Protein AF-A0A815V8R8-F1 (afdb_monomer)

Radius of gyration: 15.58 Å; Cα contacts (8 Å, |Δi|>4): 58; chains: 1; bounding box: 42×25×39 Å

Foldseek 3Di:
DVVVVVVDPADADDDDPPPDDPVCPQQVCPPVRVVSVCCRPPDVPPDDVVVVVVVSQVVCLVCQVVLGNHHHPDPDDDHPRHRPD

Solvent-accessible surface area (backbone atoms only — not comparable to full-atom values): 5528 Å² total; per-residue (Å²): 108,75,77,62,58,69,70,62,85,76,85,85,86,85,83,72,61,92,90,44,48,96,90,46,43,58,37,66,44,28,53,63,51,54,59,55,50,45,65,74,69,49,63,92,82,77,70,58,61,80,76,40,47,66,56,51,50,52,49,36,37,52,32,27,72,69,74,37,65,46,40,79,87,67,74,100,75,86,51,100,52,52,75,98,108

pLDDT: mean 94.65, std 5.44, range [61.94, 98.12]

Nearest PDB structures (foldseek):
  2gk1-assembly1_I  TM=9.816E-01  e=1.569E-07  Homo sapiens
  1np0-assembly1_D  TM=9.805E-01  e=4.315E-07  Homo sapiens
  2gjx-assembly1_A  TM=9.828E-01  e=1.269E-06  Homo sapiens
  1o7a-assembly3_E  TM=9.835E-01  e=1.027E-05  Homo sapiens
  3lmy-assembly1_A-2  TM=9.802E-01  e=1.345E-05  Homo sapie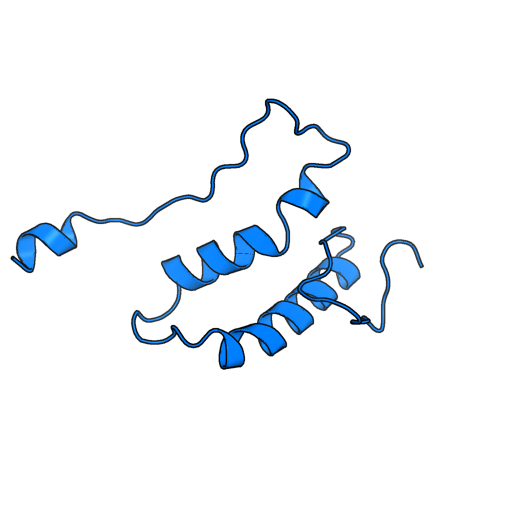ns

Sequence (85 aa):
TDAQKKLVVGGEACMWGELIDATNVISTTWPRAATVAERLWSAANVTDPNAATPRLEEHRCRYLRRGIPAAPVNGPSYCDVEYNR

Organism: NCBI:txid392033

Secondary structure (DSSP, 8-state):
-HHHHTT---------SSS--TTTHHHHHTTHHHHHHHHHHS-TT---HHHHHHHHHHHHHHHHHTT--PPPSSSS---SS-TT-

InterPro domains:
  IPR015883 Beta-hexosaminidase, catalytic domain [PF00728] (3-43)
  IPR017853 Glycoside hydrolase superfamily [SSF51445] (2-79)
  IPR025705 Beta-hexosaminidase [PR00738] (8-24)
  IPR025705 Beta-hexosaminidase [PR00738] (25-42)
  IPR025705 Beta-hexosaminidase [PTHR22600] (2-80)

Structure (mmCIF, N/CA/C/O backbone):
data_AF-A0A815V8R8-F1
#
_entry.id   AF-A0A815V8R8-F1
#
loop_
_atom_site.group_PDB
_atom_site.id
_atom_site.type_symbol
_atom_site.label_atom_id
_atom_site.label_alt_id
_atom_site.label_comp_id
_atom_site.label_asym_id
_atom_site.label_entity_id
_atom_site.label_seq_id
_atom_site.pdbx_PDB_ins_code
_atom_site.Cartn_x
_atom_site.Cartn_y
_atom_site.Cartn_z
_atom_site.occupancy
_atom_site.B_iso_or_equiv
_atom_site.auth_seq_id
_atom_site.auth_comp_id
_atom_site.auth_asym_id
_atom_site.auth_atom_id
_atom_site.pdbx_PDB_model_num
ATOM 1 N N . THR A 1 1 ? -20.802 7.888 19.752 1.00 90.81 1 THR A N 1
ATOM 2 C CA . THR A 1 1 ? -21.054 6.654 20.537 1.00 90.81 1 THR A CA 1
ATOM 3 C C . THR A 1 1 ? -20.505 5.451 19.785 1.00 90.81 1 THR A C 1
ATOM 5 O O . THR A 1 1 ? -20.282 5.563 18.583 1.00 90.81 1 THR A O 1
ATOM 8 N N . ASP A 1 2 ? -20.278 4.303 20.428 1.00 95.44 2 ASP A N 1
ATOM 9 C CA . ASP A 1 2 ? -19.768 3.107 19.723 1.00 95.44 2 ASP A CA 1
ATOM 10 C C . ASP A 1 2 ? -20.717 2.611 18.626 1.00 95.44 2 ASP A C 1
ATOM 12 O O . ASP A 1 2 ? -20.272 2.097 17.603 1.00 95.44 2 ASP A O 1
ATOM 16 N N . ALA A 1 3 ? -22.021 2.856 18.783 1.00 96.94 3 ALA A N 1
ATOM 17 C CA . ALA A 1 3 ? -23.017 2.601 17.747 1.00 96.94 3 ALA A CA 1
ATOM 18 C C . ALA A 1 3 ? -22.743 3.387 16.451 1.00 96.94 3 ALA A C 1
ATOM 20 O O . ALA A 1 3 ? -22.883 2.834 15.368 1.00 96.94 3 ALA A O 1
ATOM 21 N N . GLN A 1 4 ? -22.291 4.643 16.548 1.00 97.69 4 GLN A N 1
ATOM 22 C CA . GLN A 1 4 ? -21.950 5.451 15.371 1.00 97.69 4 GLN A CA 1
ATOM 23 C C . GLN A 1 4 ? -20.667 4.963 14.685 1.00 97.69 4 GLN A C 1
ATOM 25 O O . GLN A 1 4 ? -20.592 4.982 13.463 1.00 97.69 4 GLN A O 1
ATOM 30 N N . LYS A 1 5 ? -19.671 4.478 15.443 1.00 95.94 5 LYS A N 1
ATOM 31 C CA . LYS A 1 5 ? -18.416 3.955 14.866 1.00 95.94 5 LYS A CA 1
ATOM 32 C C . LYS A 1 5 ? -18.643 2.707 14.011 1.00 95.94 5 LYS A C 1
ATOM 34 O O . LYS A 1 5 ? -17.975 2.542 12.999 1.00 95.94 5 LYS A O 1
ATOM 39 N N . LYS A 1 6 ? -19.613 1.864 14.382 1.00 97.38 6 LYS A N 1
ATOM 40 C CA . LYS A 1 6 ? -19.990 0.656 13.624 1.00 97.38 6 LYS A CA 1
ATOM 41 C C . LYS A 1 6 ? -20.572 0.947 12.235 1.00 97.38 6 LYS A C 1
ATOM 43 O O . LYS A 1 6 ? -20.697 0.022 11.445 1.00 97.38 6 LYS A O 1
ATOM 48 N N . LEU A 1 7 ? -20.930 2.199 11.939 1.00 98.12 7 LEU A N 1
ATOM 49 C CA . LEU A 1 7 ? -21.392 2.603 10.608 1.00 98.12 7 LEU A CA 1
ATOM 50 C C . LEU A 1 7 ? -20.241 2.725 9.597 1.00 98.12 7 LEU A C 1
ATOM 52 O O . LEU A 1 7 ? -20.492 2.783 8.397 1.00 98.12 7 LEU A O 1
ATOM 56 N N . VAL A 1 8 ? -18.988 2.769 10.059 1.00 97.12 8 VAL A N 1
ATOM 57 C CA . VAL A 1 8 ? -17.816 2.790 9.178 1.00 97.12 8 VAL A CA 1
ATOM 58 C C . VAL A 1 8 ? -17.528 1.369 8.704 1.00 97.12 8 VAL A C 1
ATOM 60 O O . VAL A 1 8 ? -17.121 0.519 9.492 1.00 97.12 8 VAL A O 1
ATOM 63 N N . VAL A 1 9 ? -17.732 1.120 7.411 1.00 97.12 9 VAL A N 1
ATOM 64 C CA . VAL A 1 9 ? -17.546 -0.208 6.797 1.00 97.12 9 VAL A CA 1
ATOM 65 C C . VAL A 1 9 ? -16.150 -0.426 6.207 1.00 97.12 9 VAL A C 1
ATOM 67 O O . VAL A 1 9 ? -15.783 -1.561 5.923 1.00 97.12 9 VAL A O 1
ATOM 70 N N . GLY A 1 10 ? -15.367 0.638 6.017 1.00 96.69 10 GLY A N 1
ATOM 71 C CA . GLY A 1 10 ? -14.044 0.569 5.402 1.00 96.69 10 GLY A CA 1
ATOM 72 C C . GLY A 1 10 ? -13.610 1.903 4.800 1.00 96.69 10 GLY A C 1
ATOM 73 O O . GLY A 1 10 ? -14.018 2.966 5.269 1.00 96.69 10 GLY A O 1
ATOM 74 N N . GLY A 1 11 ? -12.784 1.832 3.759 1.00 97.38 11 GLY A N 1
ATOM 75 C CA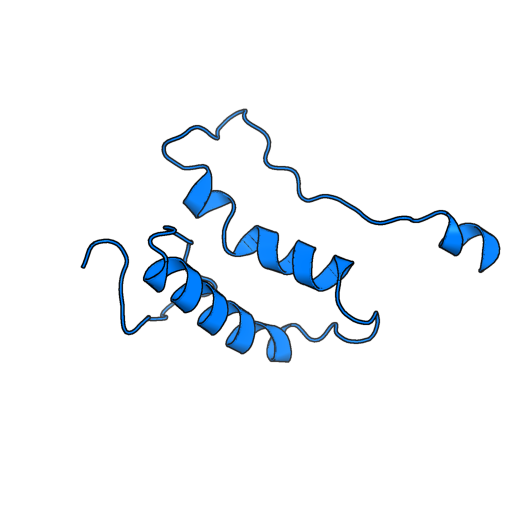 . GLY A 1 11 ? -12.284 2.978 3.005 1.00 97.38 11 GLY A CA 1
ATOM 76 C C . GLY A 1 11 ? -11.624 2.538 1.699 1.00 97.38 11 GLY A C 1
ATOM 77 O O . GLY A 1 11 ? -11.525 1.345 1.421 1.00 97.38 11 GLY A O 1
ATOM 78 N N . GLU A 1 12 ? -11.163 3.503 0.908 1.00 98.12 12 GLU A N 1
ATOM 79 C CA . GLU A 1 12 ? -10.566 3.264 -0.408 1.00 98.12 12 GLU A CA 1
ATOM 80 C C . GLU A 1 12 ? -9.318 4.132 -0.607 1.00 98.12 12 GLU A C 1
ATOM 82 O O . GLU A 1 12 ? -9.188 5.211 -0.025 1.00 98.12 12 GLU A O 1
ATOM 87 N N . ALA A 1 13 ? -8.390 3.651 -1.436 1.00 97.88 13 ALA A N 1
ATOM 88 C CA . ALA A 1 13 ? -7.272 4.440 -1.941 1.00 97.88 13 ALA A CA 1
ATOM 89 C C . ALA A 1 13 ? -7.596 4.891 -3.369 1.00 97.88 13 ALA A C 1
ATOM 91 O O . ALA A 1 13 ? -7.752 4.052 -4.255 1.00 97.88 13 ALA A O 1
ATOM 92 N N . CYS A 1 14 ? -7.671 6.201 -3.600 1.00 96.69 14 CYS A N 1
ATOM 93 C CA . CYS A 1 14 ? -8.031 6.750 -4.906 1.00 96.69 14 CYS A CA 1
ATOM 94 C C . CYS A 1 14 ? -6.786 7.154 -5.703 1.00 96.69 14 CYS A C 1
ATOM 96 O O . CYS A 1 14 ? -5.959 7.928 -5.220 1.00 96.69 14 CYS A O 1
ATOM 98 N N . MET A 1 15 ? -6.686 6.664 -6.940 1.00 96.88 15 MET A N 1
ATOM 99 C CA . MET A 1 15 ? -5.708 7.114 -7.930 1.00 96.88 15 MET A CA 1
ATOM 100 C C . MET A 1 15 ? -6.445 7.905 -9.007 1.00 96.88 15 MET A C 1
ATOM 102 O O . MET A 1 15 ? -7.080 7.319 -9.882 1.00 96.88 15 MET A O 1
ATOM 106 N N . TRP A 1 16 ? -6.406 9.229 -8.906 1.00 97.06 16 TRP A N 1
ATOM 107 C CA . TRP A 1 16 ? -7.070 10.095 -9.872 1.00 97.06 16 TRP A CA 1
ATOM 108 C C . TRP A 1 16 ? -6.258 10.202 -11.170 1.00 97.06 16 TRP A C 1
ATOM 110 O O . TRP A 1 16 ? -5.027 10.154 -11.161 1.00 97.06 16 TRP A O 1
ATOM 120 N N . GLY A 1 17 ? -6.969 10.259 -12.296 1.00 97.31 17 GLY A N 1
ATOM 121 C CA . GLY A 1 17 ? -6.410 10.075 -13.636 1.00 97.31 17 GLY A CA 1
ATOM 122 C C . GLY A 1 17 ? -5.889 11.339 -14.318 1.00 97.31 17 GLY A C 1
ATOM 123 O O . GLY A 1 17 ? -5.529 11.269 -15.485 1.00 97.31 17 GLY A O 1
ATOM 124 N N . GLU A 1 18 ? -5.854 12.497 -13.655 1.00 98.12 18 GLU A N 1
ATOM 125 C CA . GLU A 1 18 ? -5.507 13.773 -14.303 1.00 98.12 18 GLU A CA 1
ATOM 126 C C . GLU A 1 18 ? -4.078 13.779 -14.858 1.00 98.12 18 GLU A C 1
ATOM 128 O O . GLU A 1 18 ? -3.814 14.430 -15.866 1.00 98.12 18 GLU A O 1
ATOM 133 N N . LEU A 1 19 ? -3.163 13.054 -14.204 1.00 97.25 19 LEU A N 1
ATOM 134 C CA . LEU A 1 19 ? -1.751 12.916 -14.588 1.00 97.25 19 LEU A CA 1
ATOM 135 C C . LEU A 1 19 ? -1.282 11.448 -14.593 1.00 97.25 19 LEU A C 1
ATOM 137 O O . LEU A 1 19 ? -0.078 11.175 -14.579 1.00 97.25 19 LEU A O 1
ATOM 141 N N . ILE A 1 20 ? -2.225 10.502 -14.559 1.00 97.75 20 ILE A N 1
ATOM 142 C CA . ILE A 1 20 ? -1.955 9.066 -14.441 1.00 97.75 20 ILE A CA 1
ATOM 143 C C . ILE A 1 20 ? -2.526 8.334 -15.650 1.00 97.75 20 ILE A C 1
ATOM 145 O O . ILE A 1 20 ? -3.710 8.449 -15.956 1.00 97.75 20 ILE A O 1
ATOM 149 N N . ASP A 1 21 ? -1.688 7.539 -16.306 1.00 97.12 21 ASP A N 1
ATOM 150 C CA . ASP A 1 21 ? -2.043 6.719 -17.458 1.00 97.12 21 ASP A CA 1
ATOM 151 C C . ASP A 1 21 ? -1.381 5.328 -17.373 1.00 97.12 21 ASP A C 1
ATOM 153 O O . ASP A 1 21 ? -0.782 4.945 -16.363 1.00 97.12 21 ASP A O 1
ATOM 157 N N . ALA A 1 22 ? -1.486 4.537 -18.443 1.00 96.75 22 ALA A N 1
ATOM 158 C CA . AL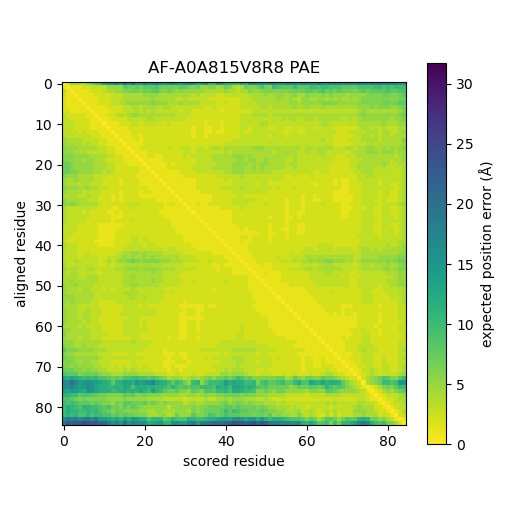A A 1 22 ? -0.921 3.189 -18.490 1.00 96.75 22 ALA A CA 1
ATOM 159 C C . ALA A 1 22 ? 0.607 3.142 -18.281 1.00 96.75 22 ALA A C 1
ATOM 161 O O . ALA A 1 22 ? 1.135 2.094 -17.910 1.00 96.75 22 ALA A O 1
ATOM 162 N N . THR A 1 23 ? 1.322 4.250 -18.501 1.00 96.44 23 THR A N 1
ATOM 163 C CA . THR A 1 23 ? 2.784 4.313 -18.387 1.00 96.44 23 THR A CA 1
ATOM 164 C C . THR A 1 23 ? 3.255 4.410 -16.939 1.00 96.44 23 THR A C 1
ATOM 166 O O . THR A 1 23 ? 4.345 3.936 -16.618 1.00 96.44 23 THR A O 1
ATOM 169 N N . ASN A 1 24 ? 2.443 4.992 -16.050 1.00 96.62 24 ASN A N 1
ATOM 170 C CA . ASN A 1 24 ? 2.853 5.309 -14.681 1.00 96.62 24 ASN A CA 1
ATOM 171 C C . ASN A 1 24 ? 1.894 4.787 -13.597 1.00 96.62 24 ASN A C 1
ATOM 173 O O . ASN A 1 24 ? 2.239 4.848 -12.415 1.00 96.62 24 ASN A O 1
ATOM 177 N N . VAL A 1 25 ? 0.731 4.226 -13.951 1.00 97.38 25 VAL A N 1
ATOM 178 C CA . VAL A 1 25 ? -0.275 3.793 -12.966 1.00 97.38 25 VAL A CA 1
ATOM 179 C C . VAL A 1 25 ? 0.256 2.751 -11.981 1.00 97.38 25 VAL A C 1
ATOM 181 O O . VAL A 1 25 ? 0.003 2.858 -10.782 1.00 97.38 25 VAL A O 1
ATOM 184 N N . ILE A 1 26 ? 1.030 1.764 -12.439 1.00 97.25 26 ILE A N 1
ATOM 185 C CA . ILE A 1 26 ? 1.457 0.647 -11.584 1.00 97.25 26 ILE A CA 1
ATOM 186 C C . ILE A 1 26 ? 2.507 1.084 -10.561 1.00 97.25 26 ILE A C 1
ATOM 188 O O . ILE A 1 26 ? 2.327 0.840 -9.368 1.00 97.25 26 ILE A O 1
ATOM 192 N N . SER A 1 27 ? 3.562 1.763 -11.010 1.00 95.56 27 SER A N 1
ATOM 193 C CA . SER A 1 27 ? 4.631 2.271 -10.141 1.00 95.56 27 SER A CA 1
ATOM 194 C C . SER A 1 27 ? 4.142 3.377 -9.213 1.00 95.56 27 SER A C 1
ATOM 196 O O . SER A 1 27 ? 4.600 3.493 -8.078 1.00 95.56 27 SER A O 1
ATOM 198 N N . THR A 1 28 ? 3.159 4.164 -9.653 1.00 96.19 28 THR A N 1
ATOM 199 C CA . THR A 1 28 ? 2.517 5.158 -8.795 1.00 96.19 28 THR A CA 1
ATOM 200 C C . THR A 1 28 ? 1.673 4.466 -7.722 1.00 96.19 28 THR A C 1
ATOM 202 O O . THR A 1 28 ? 1.779 4.806 -6.545 1.00 96.19 28 THR A O 1
ATOM 205 N N . THR A 1 29 ? 0.873 3.466 -8.082 1.00 97.44 29 THR A N 1
ATOM 206 C CA . T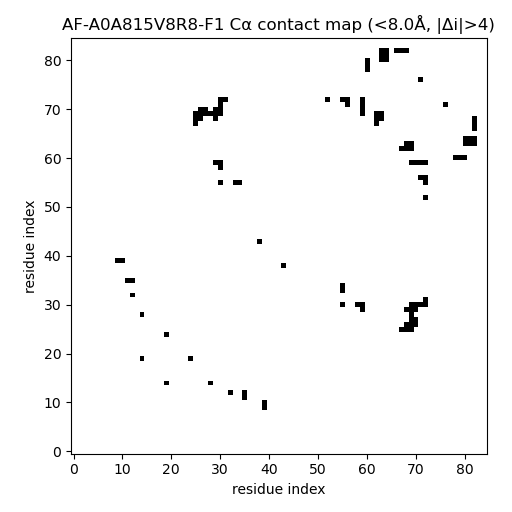HR A 1 29 ? -0.038 2.793 -7.143 1.00 97.44 29 THR A CA 1
ATOM 207 C C . THR A 1 29 ? 0.709 1.938 -6.124 1.00 97.44 29 THR A C 1
ATOM 209 O O . THR A 1 29 ? 0.436 2.014 -4.924 1.00 97.44 29 THR A O 1
ATOM 212 N N . TRP A 1 30 ? 1.673 1.135 -6.567 1.00 97.00 30 TRP A N 1
ATOM 213 C CA . TRP A 1 30 ? 2.347 0.147 -5.729 1.00 97.00 30 TRP A CA 1
ATOM 214 C C . TRP A 1 30 ? 3.780 0.574 -5.416 1.00 97.00 30 TRP A C 1
ATOM 216 O O . TRP A 1 30 ? 4.490 1.006 -6.320 1.00 97.00 30 TRP A O 1
ATOM 226 N N . PRO A 1 31 ? 4.240 0.443 -4.158 1.00 96.31 31 PRO A N 1
ATOM 227 C CA . PRO A 1 31 ? 3.625 -0.278 -3.039 1.00 96.31 31 PRO A CA 1
ATOM 228 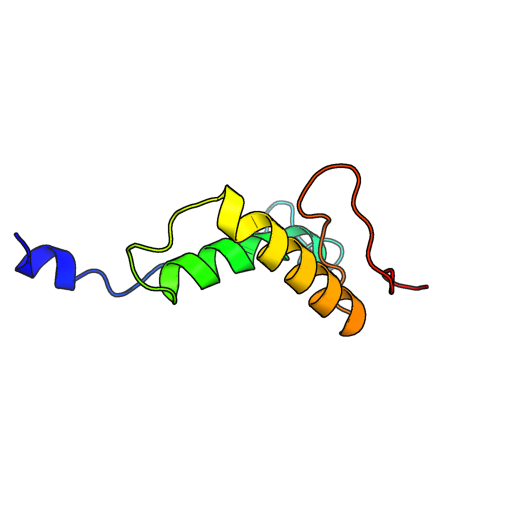C C . PRO A 1 31 ? 2.718 0.590 -2.149 1.00 96.31 31 PRO A C 1
ATOM 230 O O . PRO A 1 31 ? 2.188 0.087 -1.163 1.00 96.31 31 PRO A O 1
ATOM 233 N N . ARG A 1 32 ? 2.506 1.872 -2.477 1.00 96.25 32 ARG A N 1
ATOM 234 C CA . ARG A 1 32 ? 1.766 2.825 -1.628 1.00 96.25 32 ARG A CA 1
ATOM 235 C C . ARG A 1 32 ? 0.357 2.357 -1.267 1.00 96.25 32 ARG A C 1
ATOM 237 O O . ARG A 1 32 ? -0.005 2.415 -0.101 1.00 96.25 32 ARG A O 1
ATOM 244 N N . ALA A 1 33 ? -0.409 1.818 -2.211 1.00 97.81 33 ALA A N 1
ATOM 245 C CA . ALA A 1 33 ? -1.751 1.301 -1.939 1.00 97.81 33 ALA A CA 1
ATOM 246 C C . ALA A 1 33 ? -1.760 0.102 -0.965 1.00 97.81 33 ALA A C 1
ATOM 248 O O . ALA A 1 33 ? -2.768 -0.144 -0.303 1.00 97.81 33 ALA A O 1
ATOM 249 N N . ALA A 1 34 ? -0.639 -0.615 -0.804 1.00 97.38 34 ALA A N 1
ATOM 250 C CA . ALA A 1 34 ? -0.547 -1.720 0.151 1.00 97.38 34 ALA A CA 1
ATOM 251 C C . ALA A 1 34 ? -0.586 -1.239 1.612 1.00 97.38 34 ALA A C 1
ATOM 253 O O . ALA A 1 34 ? -1.032 -1.986 2.479 1.00 97.38 34 ALA A O 1
ATOM 254 N N . THR A 1 35 ? -0.190 0.007 1.897 1.00 96.62 35 THR A N 1
ATOM 255 C CA . THR A 1 35 ? -0.293 0.565 3.256 1.00 96.62 35 THR A CA 1
ATOM 256 C C . THR A 1 35 ? -1.750 0.803 3.655 1.00 96.62 35 THR A C 1
ATOM 258 O O . THR A 1 35 ? -2.134 0.516 4.790 1.00 96.62 35 THR A O 1
ATOM 261 N N . VAL A 1 36 ? -2.584 1.256 2.709 1.00 97.81 36 VAL A N 1
ATOM 262 C CA . VAL A 1 36 ? -4.036 1.393 2.898 1.00 97.81 36 VAL A CA 1
ATOM 263 C C . VAL A 1 36 ? -4.679 0.018 3.055 1.00 97.81 36 VAL A C 1
ATOM 265 O O . VAL A 1 36 ? -5.492 -0.170 3.958 1.00 97.81 36 VAL A O 1
ATOM 268 N N . ALA A 1 37 ? -4.260 -0.964 2.249 1.00 98.00 37 ALA A N 1
ATOM 269 C CA . ALA A 1 37 ? -4.722 -2.343 2.385 1.00 98.00 37 ALA A CA 1
ATOM 270 C C . ALA A 1 37 ? -4.422 -2.921 3.780 1.00 98.00 37 ALA A C 1
ATOM 272 O O . ALA A 1 37 ? -5.317 -3.476 4.412 1.00 98.00 37 ALA A O 1
ATOM 273 N N . GLU A 1 38 ? -3.205 -2.732 4.306 1.00 98.00 38 GLU A N 1
ATOM 274 C CA . GLU A 1 38 ? -2.864 -3.152 5.672 1.00 98.00 38 GLU A CA 1
ATOM 275 C C . GLU A 1 38 ? -3.746 -2.448 6.711 1.00 98.00 38 GLU A C 1
ATOM 277 O O . GLU A 1 38 ? -4.245 -3.087 7.631 1.00 98.00 38 GLU A O 1
ATOM 282 N N . ARG A 1 39 ? -4.010 -1.147 6.551 1.00 97.44 39 ARG A N 1
ATOM 283 C CA . ARG A 1 39 ? -4.830 -0.380 7.500 1.00 97.44 39 ARG A CA 1
ATOM 284 C C . ARG A 1 39 ? -6.283 -0.844 7.571 1.00 97.44 39 ARG A C 1
ATOM 286 O O . ARG A 1 39 ? -6.875 -0.785 8.645 1.00 97.44 39 ARG A O 1
ATOM 293 N N . LEU A 1 40 ? -6.842 -1.265 6.441 1.00 98.06 40 LEU A N 1
ATOM 294 C CA . LEU A 1 40 ? -8.225 -1.731 6.337 1.00 98.06 40 LEU A CA 1
ATOM 295 C C . LEU A 1 40 ? -8.388 -3.211 6.704 1.00 98.06 40 LEU A C 1
ATOM 297 O O . LEU A 1 40 ? -9.502 -3.640 6.993 1.00 98.06 40 LEU A O 1
ATOM 301 N N . TRP A 1 41 ? -7.300 -3.984 6.700 1.00 97.94 41 TRP A N 1
ATOM 302 C CA . TRP A 1 41 ? -7.320 -5.420 6.982 1.00 97.94 41 TRP A CA 1
ATOM 303 C C . TRP A 1 41 ? -6.826 -5.779 8.388 1.00 97.94 41 TRP A C 1
ATOM 305 O O . TRP A 1 41 ? -7.395 -6.642 9.056 1.00 97.94 41 TRP A O 1
ATOM 315 N N . SER A 1 42 ? -5.731 -5.165 8.834 1.00 97.56 42 SER A N 1
ATOM 316 C CA . SER A 1 42 ? -5.060 -5.517 10.084 1.00 97.56 42 SER A CA 1
ATOM 317 C C . SER A 1 42 ? -5.816 -5.024 11.315 1.00 97.56 42 SER A C 1
ATOM 319 O O . SER A 1 42 ? -6.634 -4.106 11.265 1.00 97.56 42 SER A O 1
ATOM 321 N N . ALA A 1 43 ? -5.502 -5.625 12.464 1.00 97.88 43 ALA A N 1
ATOM 322 C CA . ALA A 1 43 ? -6.058 -5.200 13.740 1.00 97.88 43 ALA A CA 1
ATOM 323 C C . ALA A 1 43 ? -5.755 -3.716 14.022 1.00 97.88 43 ALA A C 1
ATOM 325 O O . ALA A 1 43 ? -4.680 -3.204 13.703 1.00 97.88 43 ALA A O 1
ATOM 326 N N . ALA A 1 44 ? -6.698 -3.037 14.680 1.00 96.12 44 ALA A N 1
ATOM 327 C CA . ALA A 1 44 ? -6.651 -1.592 14.907 1.00 96.12 44 ALA A CA 1
ATOM 328 C C . ALA A 1 44 ? -5.414 -1.109 15.692 1.00 96.12 44 ALA A C 1
ATOM 330 O O . ALA A 1 44 ? -5.048 0.058 15.593 1.00 96.12 44 ALA A O 1
ATOM 331 N N . ASN A 1 45 ? -4.765 -1.989 16.459 1.00 97.38 45 ASN A N 1
ATOM 332 C CA . ASN A 1 45 ? -3.562 -1.687 17.236 1.00 97.38 45 ASN A CA 1
ATOM 333 C C . ASN A 1 45 ? -2.248 -1.811 16.437 1.00 97.38 45 ASN A C 1
ATOM 335 O O . ASN A 1 45 ? -1.198 -1.422 16.941 1.00 97.38 45 ASN A O 1
ATOM 339 N N . VAL A 1 46 ? -2.269 -2.348 15.213 1.00 97.19 46 VAL A N 1
ATOM 340 C CA . VAL A 1 46 ? -1.066 -2.516 14.380 1.00 97.19 46 VAL A CA 1
ATOM 341 C C . VAL A 1 46 ? -0.777 -1.211 13.642 1.00 97.19 46 VAL A C 1
ATOM 343 O O . VAL A 1 46 ? -1.088 -1.076 12.464 1.00 97.19 46 VAL A O 1
ATOM 346 N N . THR A 1 47 ? -0.253 -0.201 14.332 1.00 96.94 47 THR A N 1
ATOM 347 C CA . THR A 1 47 ? -0.108 1.170 13.793 1.00 96.94 47 THR A CA 1
ATOM 348 C C . THR A 1 47 ? 1.330 1.673 13.706 1.00 96.94 47 THR A C 1
ATOM 350 O O . THR A 1 47 ? 1.525 2.784 13.228 1.00 96.94 47 THR A O 1
ATOM 353 N N . ASP A 1 48 ? 2.323 0.903 14.160 1.00 97.50 48 ASP A N 1
ATOM 354 C CA . ASP A 1 48 ? 3.728 1.334 14.181 1.00 97.50 48 ASP A CA 1
ATOM 355 C C . ASP A 1 48 ? 4.350 1.337 12.768 1.00 97.50 48 ASP A C 1
ATOM 357 O O . ASP A 1 48 ? 4.534 0.263 12.180 1.00 97.50 48 ASP A O 1
ATOM 361 N N . PRO A 1 49 ? 4.716 2.512 12.217 1.00 94.44 49 PRO A N 1
ATOM 362 C CA . PRO A 1 49 ? 5.347 2.605 10.905 1.00 94.44 49 PRO A CA 1
ATOM 363 C C . PRO A 1 49 ? 6.721 1.932 10.858 1.00 94.44 49 PRO A C 1
ATOM 365 O O . PRO A 1 49 ? 7.054 1.316 9.850 1.00 94.44 49 PRO A O 1
ATOM 368 N N . ASN A 1 50 ? 7.501 1.982 11.944 1.00 95.44 50 ASN A N 1
ATOM 369 C CA . ASN A 1 50 ? 8.844 1.397 11.974 1.00 95.44 50 ASN A CA 1
ATOM 370 C C . ASN A 1 50 ? 8.783 -0.133 11.893 1.00 95.44 50 ASN A C 1
ATOM 372 O O . ASN A 1 50 ? 9.598 -0.752 11.211 1.00 95.44 50 ASN A O 1
ATOM 376 N N . ALA A 1 51 ? 7.773 -0.742 12.521 1.00 96.06 51 ALA A N 1
ATOM 377 C CA . ALA A 1 51 ? 7.492 -2.171 12.397 1.00 96.06 51 ALA A CA 1
ATOM 378 C C . ALA A 1 51 ? 6.872 -2.559 11.037 1.00 96.06 51 ALA A C 1
ATOM 380 O O . ALA A 1 51 ? 6.905 -3.732 10.648 1.00 96.06 51 ALA A O 1
ATOM 381 N N . ALA A 1 52 ? 6.274 -1.608 10.313 1.00 96.44 52 ALA A N 1
ATOM 382 C CA . ALA A 1 52 ? 5.677 -1.838 8.997 1.00 96.44 52 ALA A CA 1
ATOM 383 C C . ALA A 1 52 ? 6.694 -1.751 7.855 1.00 96.44 52 ALA A C 1
ATOM 385 O O . ALA A 1 52 ? 6.647 -2.576 6.942 1.00 96.44 52 ALA A O 1
ATOM 386 N N . THR A 1 53 ? 7.642 -0.816 7.932 1.00 94.69 53 THR A N 1
ATOM 387 C CA . THR A 1 53 ? 8.678 -0.584 6.917 1.00 94.69 53 THR A CA 1
ATOM 388 C C . THR A 1 53 ? 9.370 -1.854 6.405 1.00 94.69 53 THR A C 1
ATOM 390 O O . THR A 1 53 ? 9.296 -2.094 5.200 1.00 94.69 53 THR A O 1
ATOM 393 N N . PRO A 1 54 ? 9.970 -2.721 7.248 1.00 94.88 54 PRO A N 1
ATOM 394 C CA . PRO A 1 54 ? 10.686 -3.900 6.748 1.00 94.88 54 PRO A CA 1
ATOM 395 C C . PRO A 1 54 ? 9.762 -4.895 6.028 1.00 94.88 54 PRO A C 1
ATOM 397 O O . PRO A 1 54 ? 10.162 -5.540 5.061 1.00 94.88 54 PRO A O 1
ATOM 400 N N . ARG A 1 55 ? 8.497 -5.003 6.455 1.00 95.94 55 ARG A N 1
ATOM 401 C CA . ARG A 1 55 ? 7.502 -5.864 5.795 1.00 95.94 55 ARG A CA 1
ATOM 402 C C . ARG A 1 55 ? 7.052 -5.276 4.461 1.00 95.94 55 ARG A C 1
ATOM 404 O O . ARG A 1 55 ? 6.825 -6.024 3.517 1.00 95.94 55 ARG A O 1
ATOM 411 N N . LEU A 1 56 ? 6.933 -3.953 4.375 1.00 96.44 56 LEU A N 1
ATOM 412 C CA . LEU A 1 56 ? 6.584 -3.257 3.139 1.00 96.44 56 LEU A CA 1
ATOM 413 C C . LEU A 1 56 ? 7.717 -3.334 2.105 1.00 96.44 56 LEU 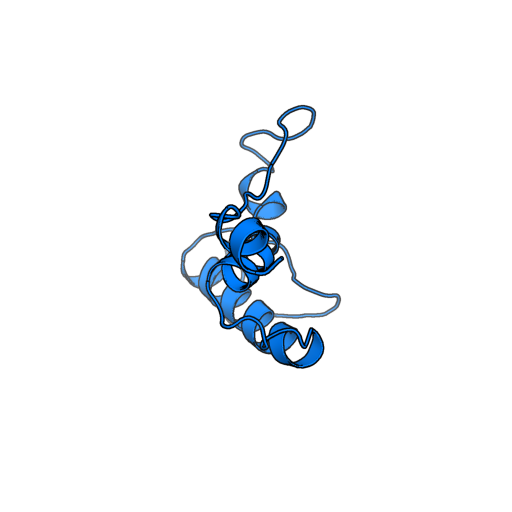A C 1
ATOM 415 O O . LEU A 1 56 ? 7.441 -3.515 0.920 1.00 96.44 56 LEU A O 1
ATOM 419 N N . GLU A 1 57 ? 8.976 -3.250 2.541 1.00 95.12 57 GLU A N 1
ATOM 420 C CA . GLU A 1 57 ? 10.157 -3.451 1.691 1.00 95.12 57 GLU A CA 1
ATOM 421 C C . GLU A 1 57 ? 10.223 -4.879 1.138 1.00 95.12 57 GLU A C 1
ATOM 423 O O . GLU A 1 57 ? 10.381 -5.071 -0.069 1.00 95.12 57 GLU A O 1
ATOM 428 N N . GLU A 1 58 ? 10.008 -5.888 1.984 1.00 95.44 58 GLU A N 1
ATOM 429 C CA . GLU A 1 58 ? 9.942 -7.280 1.532 1.00 95.44 58 GLU A CA 1
ATOM 430 C C . GLU A 1 58 ? 8.766 -7.500 0.566 1.00 95.44 58 GLU A C 1
ATOM 432 O O . GLU A 1 58 ? 8.927 -8.128 -0.486 1.00 95.44 58 GLU A O 1
ATOM 437 N N . HIS A 1 59 ? 7.607 -6.896 0.849 1.00 96.25 59 HIS A N 1
ATOM 438 C CA . HIS A 1 59 ? 6.439 -6.958 -0.029 1.00 96.25 59 HIS A CA 1
ATOM 439 C C . HIS A 1 59 ? 6.684 -6.266 -1.377 1.00 96.25 59 HIS A C 1
ATOM 441 O O . HIS A 1 59 ? 6.238 -6.762 -2.414 1.00 96.25 59 HIS A O 1
ATOM 447 N N . ARG A 1 60 ? 7.467 -5.179 -1.409 1.00 95.50 60 ARG A N 1
ATOM 448 C CA . ARG A 1 60 ? 7.962 -4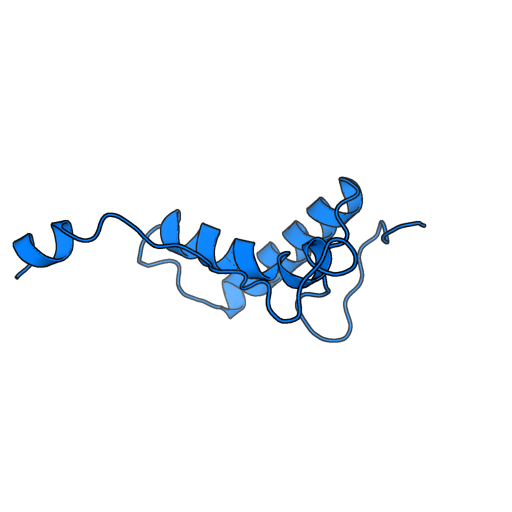.584 -2.661 1.00 95.50 60 ARG A CA 1
ATOM 449 C C . ARG A 1 60 ? 8.806 -5.589 -3.443 1.00 95.50 60 ARG A C 1
ATOM 451 O O . ARG A 1 60 ? 8.545 -5.788 -4.626 1.00 95.50 60 ARG A O 1
ATOM 458 N N . CYS A 1 61 ? 9.753 -6.277 -2.811 1.00 95.44 61 CYS A N 1
ATOM 459 C CA . CYS A 1 61 ? 10.539 -7.297 -3.509 1.00 95.44 61 CYS A CA 1
ATOM 460 C C . CYS A 1 61 ? 9.671 -8.463 -4.018 1.00 95.44 61 CYS A C 1
ATOM 462 O O . CYS A 1 61 ? 9.926 -8.992 -5.101 1.00 95.44 61 CYS A O 1
ATOM 464 N N . ARG A 1 62 ? 8.589 -8.828 -3.312 1.00 96.31 62 ARG A N 1
ATOM 465 C CA . ARG A 1 62 ? 7.588 -9.782 -3.830 1.00 96.31 62 ARG A CA 1
ATOM 466 C C . ARG A 1 62 ? 6.879 -9.271 -5.081 1.00 96.31 62 ARG A C 1
ATOM 468 O O . 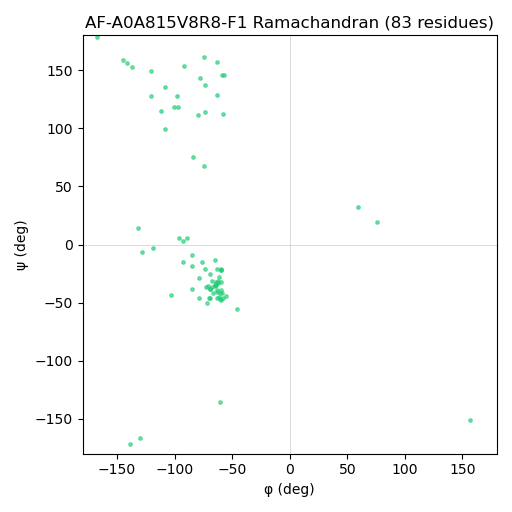ARG A 1 62 ? 6.632 -10.075 -5.977 1.00 96.31 62 ARG A O 1
ATOM 475 N N . TYR A 1 63 ? 6.555 -7.979 -5.163 1.00 96.12 63 TYR A N 1
ATOM 476 C CA . TYR A 1 63 ? 5.993 -7.391 -6.383 1.00 96.12 63 TYR A CA 1
ATOM 477 C C . TYR A 1 63 ? 6.954 -7.529 -7.563 1.00 96.12 63 TYR A C 1
ATOM 479 O O . TYR A 1 63 ? 6.540 -8.017 -8.615 1.00 96.12 63 TYR A O 1
ATOM 487 N N . LEU A 1 64 ? 8.235 -7.199 -7.371 1.00 95.75 64 LEU A N 1
ATOM 488 C CA . LEU A 1 64 ? 9.238 -7.304 -8.435 1.00 95.75 64 LEU A CA 1
ATOM 489 C C . LEU A 1 64 ? 9.395 -8.746 -8.929 1.00 95.75 64 LEU A C 1
ATOM 491 O O . LEU A 1 64 ? 9.327 -8.994 -10.129 1.00 95.75 64 LEU A O 1
ATOM 495 N N . ARG A 1 65 ? 9.478 -9.718 -8.007 1.00 95.31 65 ARG A N 1
ATOM 496 C CA . ARG A 1 65 ? 9.522 -11.158 -8.336 1.00 95.31 65 ARG A CA 1
ATOM 497 C C . ARG A 1 65 ? 8.291 -11.646 -9.113 1.00 95.31 65 ARG A C 1
ATOM 499 O O . ARG A 1 65 ? 8.360 -12.679 -9.769 1.00 95.31 65 ARG A O 1
ATOM 506 N N . ARG A 1 66 ? 7.164 -10.931 -9.032 1.00 95.31 66 ARG A N 1
ATOM 507 C CA . ARG A 1 66 ? 5.915 -11.219 -9.762 1.00 95.31 66 ARG A CA 1
ATOM 508 C C . ARG A 1 66 ? 5.772 -10.412 -11.058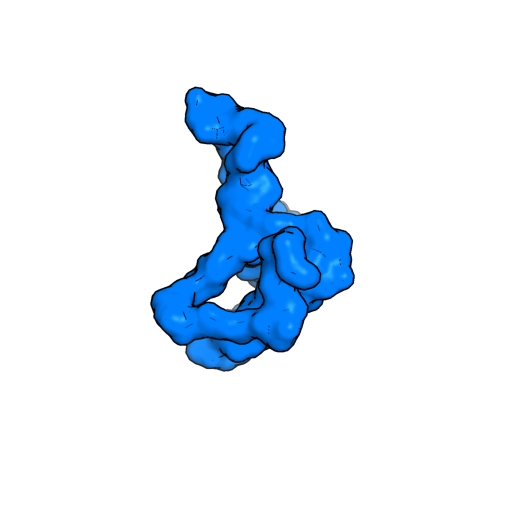 1.00 95.31 66 ARG A C 1
ATOM 510 O O . ARG A 1 66 ? 4.719 -10.480 -11.683 1.00 95.31 66 ARG A O 1
ATOM 517 N N . GLY A 1 67 ? 6.786 -9.641 -11.450 1.00 94.88 67 GLY A N 1
ATOM 518 C CA . GLY A 1 67 ? 6.749 -8.803 -12.650 1.00 94.88 67 GLY A CA 1
ATOM 519 C C . GLY A 1 67 ? 5.925 -7.521 -12.499 1.00 94.88 67 GLY A C 1
ATOM 520 O O . GLY A 1 67 ? 5.523 -6.934 -13.497 1.00 94.88 67 GLY A O 1
ATOM 521 N N . ILE A 1 68 ? 5.654 -7.072 -11.269 1.00 95.69 68 ILE A N 1
ATOM 522 C CA . ILE A 1 68 ? 4.925 -5.827 -11.006 1.00 95.69 68 ILE A CA 1
ATOM 523 C C . ILE A 1 68 ? 5.947 -4.708 -10.741 1.00 95.69 68 ILE A C 1
ATOM 525 O O . ILE A 1 68 ? 6.680 -4.807 -9.753 1.00 95.69 68 ILE A O 1
ATOM 529 N N . PRO A 1 69 ? 5.998 -3.632 -11.554 1.00 94.69 69 PRO A N 1
ATOM 530 C CA . PRO A 1 69 ? 6.941 -2.521 -11.383 1.00 94.69 69 PRO A CA 1
ATOM 531 C C . PRO A 1 69 ? 6.571 -1.599 -10.211 1.00 94.69 69 PRO A C 1
ATOM 533 O O . PRO A 1 69 ? 6.190 -0.447 -10.404 1.00 94.69 69 PRO A O 1
ATOM 536 N N . ALA A 1 70 ? 6.663 -2.102 -8.981 1.00 95.56 70 ALA A N 1
ATOM 537 C CA . ALA A 1 70 ? 6.416 -1.320 -7.773 1.00 95.56 70 ALA A CA 1
ATOM 538 C C . ALA A 1 70 ? 7.572 -0.344 -7.480 1.00 95.56 70 ALA A C 1
ATOM 540 O O . ALA A 1 70 ? 8.750 -0.713 -7.544 1.00 95.56 70 ALA A O 1
ATOM 541 N N . ALA A 1 71 ? 7.234 0.891 -7.103 1.00 94.12 71 ALA A N 1
ATOM 542 C CA . ALA A 1 71 ? 8.210 1.904 -6.717 1.00 94.12 71 ALA A CA 1
ATOM 543 C C . ALA A 1 71 ? 9.012 1.504 -5.455 1.00 94.12 71 ALA A C 1
ATOM 545 O O . ALA A 1 71 ? 8.557 0.690 -4.647 1.00 94.12 71 ALA A O 1
ATOM 546 N N . PRO A 1 72 ? 10.215 2.064 -5.248 1.00 93.25 72 PRO A N 1
ATOM 547 C CA . PRO A 1 72 ? 10.936 1.927 -3.986 1.00 93.25 72 PRO A CA 1
ATOM 548 C C . PRO A 1 72 ? 10.116 2.473 -2.808 1.00 93.25 72 PRO A C 1
ATOM 550 O O . PRO A 1 72 ? 9.367 3.436 -2.962 1.00 93.25 72 PRO A O 1
ATOM 553 N N . VAL A 1 73 ? 10.254 1.852 -1.633 1.00 91.75 73 VAL A N 1
ATOM 554 C CA . VAL A 1 73 ? 9.540 2.270 -0.411 1.00 91.75 73 VAL A CA 1
ATOM 555 C C . VAL A 1 73 ? 10.216 3.484 0.229 1.00 91.75 73 VAL A C 1
ATOM 557 O O . VAL A 1 73 ? 9.544 4.447 0.582 1.00 91.75 73 VAL A O 1
ATOM 560 N N . ASN A 1 74 ? 11.545 3.437 0.337 1.00 85.94 74 ASN A N 1
ATOM 561 C CA . ASN A 1 74 ? 12.386 4.431 1.002 1.00 85.94 74 ASN A CA 1
ATOM 562 C C . ASN A 1 74 ? 13.548 4.842 0.080 1.00 85.94 74 ASN A C 1
ATOM 564 O O . ASN A 1 74 ? 13.517 4.533 -1.110 1.00 85.94 74 ASN A O 1
ATOM 568 N N . GLY A 1 75 ? 14.558 5.531 0.633 1.00 80.31 75 GLY A N 1
ATOM 569 C CA . GLY A 1 75 ? 15.815 5.886 -0.042 1.00 80.31 75 GLY A CA 1
ATOM 570 C C . GLY A 1 75 ? 16.638 4.665 -0.510 1.00 80.31 75 GLY A C 1
ATOM 571 O O . GLY A 1 75 ? 16.079 3.752 -1.114 1.00 80.31 75 GLY A O 1
ATOM 572 N N . PRO A 1 76 ? 17.969 4.606 -0.307 1.00 82.06 76 PRO A N 1
ATOM 573 C CA . PRO A 1 76 ? 18.764 3.493 -0.830 1.00 82.06 76 PRO A CA 1
ATOM 574 C C . PRO A 1 76 ? 18.244 2.148 -0.291 1.00 82.06 76 PRO A C 1
ATOM 576 O O . PRO A 1 76 ? 18.328 1.868 0.900 1.00 82.06 76 PRO A O 1
ATOM 579 N N . SER A 1 77 ? 17.686 1.332 -1.185 1.00 81.62 77 SER A N 1
ATOM 580 C CA . SER A 1 77 ? 17.179 -0.021 -0.933 1.00 81.62 77 SER A CA 1
ATOM 581 C C . SER A 1 77 ? 17.440 -0.880 -2.171 1.00 81.62 77 SER A C 1
ATOM 583 O O . SER A 1 77 ? 17.638 -0.345 -3.264 1.00 81.62 77 SER A O 1
ATOM 585 N N . TYR A 1 78 ? 17.455 -2.202 -2.015 1.00 88.94 78 TYR A N 1
ATOM 586 C CA . TYR A 1 78 ? 17.656 -3.139 -3.121 1.00 88.94 78 TYR A CA 1
ATOM 587 C C . TYR A 1 78 ? 16.769 -4.372 -2.948 1.00 88.94 78 TYR A C 1
ATOM 589 O O . TYR A 1 78 ? 16.369 -4.700 -1.830 1.00 88.94 78 TYR A O 1
ATOM 597 N N . CYS A 1 79 ? 16.472 -5.046 -4.055 1.00 91.88 79 CYS A N 1
ATOM 598 C CA . CYS A 1 79 ? 15.910 -6.391 -4.051 1.00 91.88 79 CYS A CA 1
ATOM 599 C C . CYS A 1 79 ? 16.861 -7.336 -4.795 1.00 91.88 79 CYS A C 1
ATOM 601 O O . CYS A 1 79 ? 17.515 -6.924 -5.748 1.00 91.88 79 CYS A O 1
ATOM 603 N N . ASP A 1 80 ? 16.912 -8.615 -4.406 1.00 91.31 80 ASP A N 1
ATOM 604 C CA . ASP A 1 80 ? 17.749 -9.610 -5.109 1.00 91.31 80 ASP A CA 1
ATOM 605 C C . ASP A 1 80 ? 17.367 -9.754 -6.591 1.00 91.31 80 ASP A C 1
ATOM 607 O O . ASP A 1 80 ? 18.209 -10.028 -7.442 1.00 91.31 80 ASP A O 1
ATOM 611 N N . VAL A 1 81 ? 16.075 -9.577 -6.883 1.00 89.94 81 VAL A N 1
ATOM 612 C CA . VAL A 1 81 ? 15.513 -9.540 -8.234 1.00 89.94 81 VAL A CA 1
ATOM 613 C C . VAL A 1 81 ? 15.047 -8.115 -8.493 1.00 89.94 81 VAL A C 1
ATOM 615 O O . VAL A 1 81 ? 14.125 -7.635 -7.828 1.00 89.94 81 VAL A O 1
ATOM 618 N N . GLU A 1 82 ? 15.686 -7.450 -9.450 1.00 89.31 82 GLU A N 1
ATOM 619 C CA . GLU A 1 82 ? 15.296 -6.116 -9.905 1.00 89.31 82 GLU A CA 1
ATOM 620 C C . GLU A 1 82 ? 14.328 -6.204 -11.088 1.00 89.31 82 GLU A C 1
ATOM 622 O O . GLU A 1 82 ? 14.312 -7.180 -11.838 1.00 89.31 82 GLU A O 1
ATOM 627 N N . TYR A 1 83 ? 13.494 -5.177 -11.258 1.00 86.06 83 TYR A N 1
ATOM 628 C CA . TYR A 1 83 ? 12.547 -5.141 -12.371 1.00 86.06 83 TYR A CA 1
ATOM 629 C C . TYR A 1 83 ? 13.295 -5.103 -13.711 1.00 86.06 83 TYR A C 1
ATOM 631 O O . TYR A 1 83 ? 14.144 -4.235 -13.915 1.00 86.06 83 TYR A O 1
ATOM 639 N N . ASN A 1 84 ? 12.946 -6.007 -14.631 1.00 77.56 84 ASN A N 1
ATOM 640 C CA . ASN A 1 84 ? 13.568 -6.137 -15.955 1.00 77.56 84 ASN A CA 1
ATOM 641 C C . ASN A 1 84 ? 15.086 -6.422 -15.938 1.00 77.56 84 ASN A C 1
ATOM 643 O O . ASN A 1 84 ? 15.797 -5.995 -16.852 1.00 77.56 84 ASN A O 1
ATOM 647 N N . ARG A 1 85 ? 15.580 -7.140 -14.924 1.00 61.94 85 ARG A N 1
ATOM 648 C CA . ARG A 1 85 ? 16.925 -7.732 -14.901 1.00 61.94 85 ARG A CA 1
ATOM 649 C C . ARG A 1 85 ? 16.876 -9.248 -14.801 1.00 61.94 85 ARG A C 1
ATOM 651 O O . ARG A 1 85 ? 15.923 -9.762 -14.179 1.00 61.94 85 ARG A O 1
#

Mean predicted aligned error: 3.52 Å